Protein AF-A0A7X8QZY8-F1 (afdb_monomer_lite)

Radius of gyration: 17.06 Å; chains: 1; bounding box: 43×39×46 Å

Sequence (135 aa):
GSSRIDNQIIKDMELKPDEFQKAELYKKTYGFNPNAVAGTEYICSQSAKKILDSILADIKMCIDFYITRCSGEHPGKIYLIGGGSQMKGVDEYFERALNLPTHRINAATIKGLEFNSHLDTSRLNFLVNALGTAM

Structure (mmCIF, N/CA/C/O backbone):
data_AF-A0A7X8QZY8-F1
#
_entry.id   AF-A0A7X8QZY8-F1
#
loop_
_atom_site.group_PDB
_atom_site.id
_atom_site.type_symbol
_atom_site.label_atom_id
_atom_site.label_alt_id
_atom_site.label_comp_id
_atom_site.label_asym_id
_atom_site.label_entity_id
_atom_site.label_seq_id
_atom_site.pdbx_PDB_ins_code
_atom_site.Cartn_x
_atom_site.Cartn_y
_atom_site.Cartn_z
_atom_site.occupancy
_atom_site.B_iso_or_equiv
_atom_site.auth_seq_id
_atom_site.auth_comp_id
_atom_site.auth_asym_id
_atom_site.auth_atom_id
_atom_site.pdbx_PDB_model_num
ATOM 1 N N . GLY A 1 1 ? 7.230 3.973 6.237 1.00 79.50 1 GLY A N 1
ATOM 2 C CA . GLY A 1 1 ? 6.752 2.658 5.761 1.00 79.50 1 GLY A CA 1
ATOM 3 C C . GLY A 1 1 ? 5.358 2.376 6.297 1.00 79.50 1 GLY A C 1
ATOM 4 O O . GLY A 1 1 ? 4.651 3.327 6.604 1.00 79.50 1 GLY A O 1
ATOM 5 N N . SER A 1 2 ? 4.980 1.102 6.444 1.00 87.81 2 SER A N 1
ATOM 6 C CA . SER A 1 2 ? 3.620 0.669 6.843 1.00 87.81 2 SER A CA 1
ATOM 7 C C . SER A 1 2 ? 3.145 1.208 8.205 1.00 87.81 2 SER A C 1
ATOM 9 O O . SER A 1 2 ? 1.967 1.509 8.354 1.00 87.81 2 SER A O 1
ATOM 11 N N . SER A 1 3 ? 4.050 1.448 9.160 1.00 94.31 3 SER A N 1
ATOM 12 C CA . SER A 1 3 ? 3.717 2.018 10.481 1.00 94.31 3 SER A CA 1
ATOM 13 C C . SER A 1 3 ? 3.067 3.406 10.435 1.00 94.31 3 SER A C 1
ATOM 15 O O . SER A 1 3 ? 2.364 3.802 11.360 1.00 94.31 3 SER A O 1
ATOM 17 N N . ARG A 1 4 ? 3.252 4.152 9.335 1.00 96.56 4 ARG A N 1
ATOM 18 C CA . ARG A 1 4 ? 2.552 5.427 9.116 1.00 96.56 4 ARG A CA 1
ATOM 19 C C . ARG A 1 4 ? 1.036 5.235 9.031 1.00 96.56 4 ARG A C 1
ATOM 21 O O . ARG A 1 4 ? 0.308 6.140 9.416 1.00 96.56 4 ARG A O 1
ATOM 28 N N . ILE A 1 5 ? 0.575 4.078 8.548 1.00 96.31 5 ILE A N 1
ATOM 29 C CA . ILE A 1 5 ? -0.850 3.740 8.481 1.00 96.31 5 ILE A CA 1
ATOM 30 C C . ILE A 1 5 ? -1.396 3.513 9.890 1.00 96.31 5 ILE A C 1
ATOM 32 O O . ILE A 1 5 ? -2.448 4.053 10.203 1.00 96.31 5 ILE A O 1
ATOM 36 N N . ASP A 1 6 ? -0.663 2.816 10.761 1.00 96.75 6 ASP A N 1
ATOM 37 C CA . ASP A 1 6 ? -1.089 2.592 12.153 1.00 96.75 6 ASP A CA 1
ATOM 38 C C . ASP A 1 6 ? -1.240 3.918 12.894 1.00 96.75 6 ASP A C 1
ATOM 40 O O . ASP A 1 6 ? -2.272 4.178 13.504 1.00 96.75 6 ASP A O 1
ATOM 44 N N . ASN A 1 7 ? -0.253 4.807 12.752 1.00 97.25 7 ASN A N 1
ATOM 45 C CA . ASN A 1 7 ? -0.305 6.149 13.330 1.00 97.25 7 AS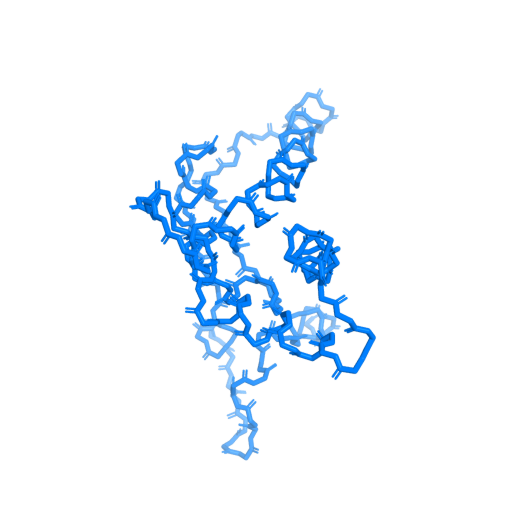N A CA 1
ATOM 46 C C . ASN A 1 7 ? -1.492 6.960 12.793 1.00 97.25 7 ASN A C 1
ATOM 48 O O . ASN A 1 7 ? -2.116 7.717 13.537 1.00 97.25 7 ASN A O 1
ATOM 52 N N . GLN A 1 8 ? -1.817 6.801 11.507 1.00 97.94 8 GLN A N 1
ATOM 53 C CA . GLN A 1 8 ? -2.961 7.472 10.902 1.00 97.94 8 GLN A CA 1
ATOM 54 C C . GLN A 1 8 ? -4.292 6.898 11.407 1.00 97.94 8 GLN A C 1
ATOM 56 O O . GLN A 1 8 ? -5.205 7.675 11.666 1.00 97.94 8 GLN A O 1
ATOM 61 N N . ILE A 1 9 ? -4.385 5.578 11.609 1.00 97.25 9 ILE A N 1
ATOM 62 C CA . ILE A 1 9 ? -5.551 4.911 12.209 1.00 97.25 9 ILE A CA 1
ATOM 63 C C . ILE A 1 9 ? -5.737 5.366 13.659 1.00 97.25 9 ILE A C 1
ATOM 65 O O . ILE A 1 9 ? -6.843 5.735 14.033 1.00 97.25 9 ILE A O 1
ATOM 69 N N . ILE A 1 10 ? -4.664 5.404 14.459 1.00 97.81 10 ILE A N 1
ATOM 70 C CA . ILE A 1 10 ? -4.694 5.906 15.844 1.00 97.81 10 ILE A CA 1
ATOM 71 C C . ILE A 1 10 ? -5.276 7.317 15.883 1.00 97.81 10 ILE A C 1
ATOM 73 O O . ILE A 1 10 ? -6.154 7.598 16.694 1.00 97.81 10 ILE A O 1
ATOM 77 N N . LYS A 1 11 ? -4.803 8.188 14.985 1.00 97.31 11 LYS A N 1
ATOM 78 C CA . LYS A 1 11 ? -5.253 9.576 14.905 1.00 97.31 11 LYS A CA 1
ATOM 79 C C . LYS A 1 11 ? -6.711 9.691 14.459 1.00 97.31 11 LYS A C 1
ATOM 81 O O . LYS A 1 11 ? -7.466 10.420 15.086 1.00 97.31 11 LYS A O 1
ATOM 86 N N . ASP A 1 12 ? -7.095 9.007 13.385 1.00 96.69 12 ASP A N 1
ATOM 87 C CA . ASP A 1 12 ? -8.435 9.137 12.797 1.00 96.69 12 ASP A CA 1
ATOM 88 C C . ASP A 1 12 ? -9.523 8.438 13.636 1.00 96.69 12 ASP A C 1
ATOM 90 O O . ASP A 1 12 ? -10.689 8.808 13.541 1.00 96.69 12 ASP A O 1
ATOM 94 N N . MET A 1 13 ? -9.156 7.438 14.446 1.00 94.69 13 MET A N 1
ATOM 95 C CA . MET A 1 13 ? -10.062 6.738 15.368 1.00 94.69 13 MET A CA 1
ATOM 96 C C . MET A 1 13 ? -9.971 7.231 16.817 1.00 94.69 13 MET A C 1
ATOM 98 O O . MET A 1 13 ? -10.655 6.676 17.673 1.00 94.69 13 MET A O 1
ATOM 102 N N . GLU A 1 14 ? -9.116 8.220 17.097 1.00 95.81 14 GLU A N 1
ATOM 103 C CA . GLU A 1 14 ? -8.893 8.777 18.439 1.00 95.81 14 GLU A CA 1
ATOM 104 C C . GLU A 1 14 ? -8.583 7.698 19.497 1.00 95.81 14 GLU A C 1
ATOM 106 O O . GLU A 1 14 ? -9.053 7.751 20.636 1.00 95.81 14 GLU A O 1
ATOM 111 N N . LEU A 1 15 ? -7.789 6.689 19.113 1.00 95.50 15 LEU A N 1
ATOM 112 C CA . LEU A 1 15 ? -7.444 5.576 20.001 1.00 95.50 15 LEU A CA 1
ATOM 113 C C . LEU A 1 15 ? -6.622 6.070 21.192 1.00 95.50 15 LEU A C 1
ATOM 115 O O . LEU A 1 15 ? -5.722 6.901 21.044 1.00 95.50 15 LEU A O 1
ATOM 119 N N . LYS A 1 16 ? -6.883 5.508 22.373 1.00 95.75 16 LYS A N 1
ATOM 120 C CA . LYS A 1 16 ? -6.092 5.796 23.574 1.00 95.75 16 LYS A CA 1
ATOM 121 C C . LYS A 1 16 ? -4.764 5.026 23.565 1.00 95.75 16 LYS A C 1
ATOM 123 O O . LYS A 1 16 ? -4.651 4.020 22.862 1.00 95.75 16 LYS A O 1
ATOM 128 N N . PRO A 1 17 ? -3.749 5.448 24.346 1.00 93.38 17 PRO A N 1
ATOM 129 C CA . PRO A 1 17 ? -2.444 4.778 24.381 1.00 93.38 17 PRO A CA 1
ATOM 130 C C . PRO A 1 17 ? -2.498 3.273 24.686 1.00 93.38 17 PRO A C 1
ATOM 132 O O . PRO A 1 17 ? -1.731 2.502 24.113 1.00 93.38 17 PRO A O 1
ATOM 135 N N . ASP A 1 18 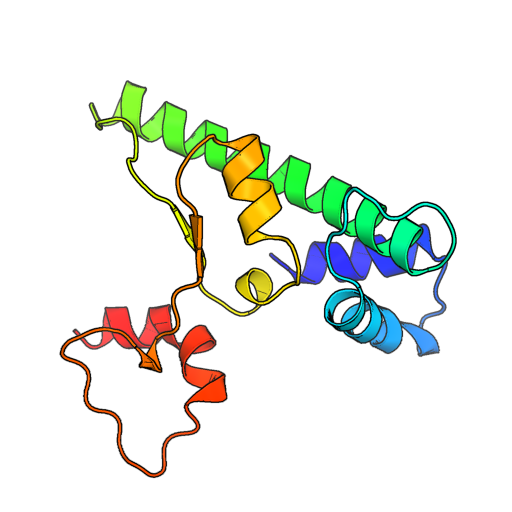? -3.427 2.836 25.537 1.00 94.44 18 ASP A N 1
ATOM 136 C CA . ASP A 1 18 ? -3.680 1.425 25.860 1.00 94.44 18 ASP A CA 1
ATOM 137 C C . ASP A 1 18 ? -4.285 0.627 24.689 1.00 94.44 18 ASP A C 1
ATOM 139 O O . ASP A 1 18 ? -4.249 -0.603 24.674 1.00 94.44 18 ASP A O 1
ATOM 143 N N . GLU A 1 19 ? -4.783 1.315 23.662 1.00 94.19 19 GLU A N 1
ATOM 144 C CA . GLU A 1 19 ? -5.467 0.739 22.508 1.00 94.19 19 GLU A CA 1
ATOM 145 C C . GLU A 1 19 ? -4.631 0.769 21.225 1.00 94.19 19 GLU A C 1
ATOM 147 O O . GLU A 1 19 ? -5.085 0.273 20.196 1.00 94.19 19 GLU A O 1
ATOM 152 N N . PHE A 1 20 ? -3.405 1.300 21.246 1.00 93.88 20 PHE A N 1
ATOM 153 C CA . PHE A 1 20 ? -2.584 1.450 20.035 1.00 93.88 20 PHE A CA 1
ATOM 154 C C . PHE A 1 20 ? -2.326 0.127 19.304 1.00 93.88 20 PHE A C 1
ATOM 156 O O . PHE A 1 20 ? -2.235 0.104 18.077 1.00 93.88 20 PHE A O 1
ATOM 163 N N . GLN A 1 21 ? -2.293 -0.997 20.024 1.00 93.31 21 GLN A N 1
ATOM 164 C CA . GLN A 1 21 ? -2.172 -2.325 19.412 1.00 93.31 21 GLN A CA 1
ATOM 165 C C . GLN A 1 21 ? -3.357 -2.667 18.491 1.00 93.31 21 GLN A C 1
ATOM 167 O O . GLN A 1 21 ? -3.192 -3.423 17.531 1.00 93.31 21 GLN A O 1
ATOM 172 N N . LYS A 1 22 ? -4.540 -2.079 18.729 1.00 95.00 22 LYS A N 1
ATOM 173 C CA . LYS A 1 22 ? -5.716 -2.253 17.865 1.00 95.00 22 LYS A CA 1
ATOM 174 C C . LYS A 1 22 ? -5.485 -1.680 16.470 1.00 95.00 22 LYS A C 1
ATOM 176 O O . LYS A 1 22 ? -6.071 -2.197 15.528 1.00 95.00 22 LYS A O 1
ATOM 181 N N . ALA A 1 23 ? -4.623 -0.675 16.304 1.00 95.88 23 ALA A N 1
ATOM 182 C CA . ALA A 1 23 ? -4.367 -0.070 14.999 1.00 95.88 23 ALA A CA 1
ATOM 183 C C . ALA A 1 23 ? -3.732 -1.061 14.012 1.00 95.88 23 ALA A C 1
ATOM 185 O O . ALA A 1 23 ? -4.223 -1.223 12.896 1.00 95.88 23 ALA A O 1
ATOM 186 N N . GLU A 1 24 ? -2.709 -1.797 14.453 1.00 94.69 24 GLU A N 1
ATOM 187 C CA . GLU A 1 24 ? -2.071 -2.849 13.650 1.00 94.69 24 GLU A CA 1
ATOM 188 C C . GLU A 1 24 ? -3.063 -3.980 13.330 1.00 94.69 24 GLU A C 1
ATOM 190 O O . GLU A 1 24 ? -3.086 -4.496 12.209 1.00 94.69 24 GLU A O 1
ATOM 195 N N . LEU A 1 25 ? -3.917 -4.347 14.296 1.00 94.94 25 LEU A N 1
ATOM 196 C CA . LEU A 1 25 ? -4.977 -5.332 14.084 1.00 94.94 25 LEU A CA 1
ATOM 197 C C . LEU A 1 25 ? -5.978 -4.844 13.029 1.00 94.94 25 LEU A C 1
ATOM 199 O O . LEU A 1 25 ? -6.269 -5.567 12.083 1.00 94.94 25 LEU A O 1
ATOM 203 N N . TYR A 1 26 ? -6.469 -3.612 13.143 1.00 95.81 26 TYR A N 1
ATOM 204 C CA . TYR A 1 26 ? -7.407 -3.027 12.191 1.00 95.81 26 TYR A CA 1
ATOM 205 C C . TYR A 1 26 ? -6.810 -2.898 10.792 1.00 95.81 26 TYR A C 1
ATOM 207 O O . TYR A 1 26 ? -7.471 -3.253 9.817 1.00 95.81 26 TYR A O 1
ATOM 215 N N . LYS A 1 27 ? -5.544 -2.488 10.674 1.00 95.62 27 LYS A N 1
ATOM 216 C CA . LYS A 1 27 ? -4.834 -2.458 9.392 1.00 95.62 27 LYS A CA 1
ATOM 217 C C . LYS A 1 27 ? -4.782 -3.841 8.740 1.00 95.62 27 LYS A C 1
ATOM 219 O O . LYS A 1 27 ? -5.012 -3.951 7.538 1.00 95.62 27 LYS A O 1
ATOM 224 N N . LYS A 1 28 ? -4.497 -4.894 9.514 1.00 94.25 28 LYS A N 1
ATOM 225 C CA . LYS A 1 28 ? -4.466 -6.282 9.021 1.00 94.25 28 LYS A CA 1
ATOM 226 C C . LYS A 1 28 ? -5.851 -6.797 8.628 1.00 94.25 28 LYS A C 1
ATOM 228 O O . LYS A 1 28 ? -5.972 -7.456 7.600 1.00 94.25 28 LYS A O 1
ATOM 233 N N . THR A 1 29 ? -6.873 -6.486 9.421 1.00 94.69 29 THR A N 1
ATOM 234 C CA . THR A 1 29 ? -8.250 -6.955 9.209 1.00 94.69 29 THR A CA 1
ATOM 235 C C . THR A 1 29 ? -8.922 -6.264 8.023 1.00 94.69 29 THR A C 1
ATOM 237 O O . THR A 1 29 ? -9.532 -6.928 7.186 1.00 94.69 29 THR A O 1
ATOM 240 N N . TYR A 1 30 ? -8.812 -4.937 7.938 1.00 95.19 30 TYR A N 1
ATOM 241 C CA . TYR A 1 30 ? -9.565 -4.125 6.979 1.00 95.19 30 TYR A CA 1
ATOM 242 C C . TYR A 1 30 ? -8.735 -3.731 5.752 1.00 95.19 30 TYR A C 1
ATOM 244 O O . TYR A 1 30 ? -9.227 -3.809 4.627 1.00 95.19 30 TYR A O 1
ATOM 252 N N . GLY A 1 31 ? -7.463 -3.367 5.946 1.00 93.56 31 GLY A N 1
ATOM 253 C CA . GLY A 1 31 ? -6.583 -2.890 4.878 1.00 93.56 31 GLY A CA 1
ATOM 254 C C . GLY A 1 31 ? -7.140 -1.667 4.148 1.00 93.56 31 GLY A C 1
ATOM 255 O O . GLY A 1 31 ? -7.657 -0.743 4.774 1.00 93.56 31 GLY A O 1
ATOM 256 N N . PHE A 1 32 ? -7.008 -1.658 2.821 1.00 96.25 32 PHE A N 1
ATOM 257 C CA . PHE A 1 32 ? -7.600 -0.649 1.948 1.00 96.25 32 PHE A CA 1
ATOM 258 C C . PHE A 1 32 ? -8.756 -1.250 1.141 1.00 96.25 32 PHE A C 1
ATOM 260 O O . PHE A 1 32 ? -8.553 -2.164 0.342 1.00 96.25 32 PHE A O 1
ATOM 267 N N . ASN A 1 33 ? -9.960 -0.706 1.319 1.00 95.75 33 ASN A N 1
ATOM 268 C CA . ASN A 1 33 ? -11.138 -1.052 0.534 1.00 95.75 33 ASN A CA 1
ATOM 269 C C . ASN A 1 33 ? -11.824 0.228 0.013 1.00 95.75 33 ASN A C 1
ATOM 271 O O . ASN A 1 33 ? -12.427 0.960 0.801 1.00 95.75 33 ASN A O 1
ATOM 275 N N . PRO A 1 34 ? -11.782 0.515 -1.304 1.00 92.12 34 PRO A N 1
ATOM 276 C CA . PRO A 1 34 ? -12.392 1.723 -1.862 1.00 92.12 34 PRO A CA 1
ATOM 277 C C . PRO A 1 34 ? -13.928 1.716 -1.810 1.00 92.12 34 PRO A C 1
ATOM 279 O O . PRO A 1 34 ? -14.535 2.770 -1.962 1.00 92.12 34 PRO A O 1
ATOM 282 N N . ASN A 1 35 ? -14.548 0.554 -1.584 1.00 94.12 35 ASN A N 1
ATOM 283 C CA . ASN A 1 35 ? -16.001 0.390 -1.532 1.00 94.12 35 ASN A CA 1
ATOM 284 C C . ASN A 1 35 ? -16.551 0.388 -0.096 1.00 94.12 35 ASN A C 1
ATOM 286 O O . ASN A 1 35 ? -17.740 0.144 0.107 1.00 94.12 35 ASN A O 1
ATOM 290 N N . ALA A 1 36 ? -15.704 0.617 0.912 1.00 93.88 36 ALA A N 1
ATOM 291 C CA . ALA A 1 36 ? -16.161 0.746 2.288 1.00 93.88 36 ALA A CA 1
ATOM 292 C C . ALA A 1 36 ? -17.062 1.986 2.424 1.00 93.88 36 ALA A C 1
ATOM 294 O O . ALA A 1 36 ? -16.733 3.054 1.912 1.00 93.88 36 ALA A O 1
ATOM 295 N N . VAL A 1 37 ? -18.198 1.847 3.112 1.00 89.56 37 VAL A N 1
ATOM 296 C CA . VAL A 1 37 ? -19.257 2.878 3.151 1.00 89.56 37 VAL A CA 1
ATOM 297 C C . VAL A 1 37 ? -19.401 3.555 4.513 1.00 89.56 37 VAL A C 1
ATOM 299 O O . VAL A 1 37 ? -19.582 4.767 4.570 1.00 89.56 37 VAL A O 1
ATOM 302 N N . ALA A 1 38 ? -19.316 2.806 5.614 1.00 90.19 38 ALA A N 1
ATOM 303 C CA . ALA A 1 38 ? -19.405 3.353 6.968 1.00 90.19 38 ALA A CA 1
ATOM 304 C C . ALA A 1 38 ? -18.758 2.413 7.998 1.00 90.19 38 ALA A C 1
ATOM 306 O O . ALA A 1 38 ? -18.565 1.225 7.739 1.00 90.19 38 ALA A O 1
ATOM 307 N N . GLY A 1 39 ? -18.443 2.944 9.182 1.00 93.25 39 GLY A N 1
ATOM 308 C CA . GLY A 1 39 ? -17.884 2.180 10.300 1.00 93.25 39 GLY A CA 1
ATOM 309 C C . GLY A 1 39 ? -16.359 2.060 10.281 1.00 93.25 39 GLY A C 1
ATOM 310 O O . GLY A 1 39 ? -15.656 2.826 9.621 1.00 93.25 39 GLY A O 1
ATOM 311 N N . THR A 1 40 ? -15.835 1.095 11.039 1.00 94.44 40 THR A N 1
ATOM 312 C CA . THR A 1 40 ? -14.390 0.941 11.267 1.00 94.44 40 THR A CA 1
ATOM 313 C C . THR A 1 40 ? -13.611 0.676 9.982 1.00 94.44 40 THR A C 1
ATOM 315 O O . THR A 1 40 ? -12.564 1.284 9.778 1.00 94.44 40 THR A O 1
ATOM 318 N N . GLU A 1 41 ? -14.129 -0.177 9.092 1.00 96.00 41 GLU A N 1
ATOM 319 C CA . GLU A 1 41 ? -13.481 -0.481 7.809 1.00 96.00 41 GLU A CA 1
ATOM 320 C C . GLU A 1 41 ? -13.337 0.770 6.934 1.00 96.00 41 GLU A C 1
ATOM 322 O O . GLU A 1 41 ? -12.292 0.967 6.311 1.00 96.00 41 GLU A O 1
ATOM 327 N N . TYR A 1 42 ? -14.354 1.641 6.926 1.00 96.81 42 TYR A N 1
ATOM 328 C CA . TYR A 1 42 ? -14.310 2.905 6.194 1.00 96.81 42 TYR A CA 1
ATOM 329 C C . TYR A 1 42 ? -13.206 3.812 6.732 1.00 96.81 42 TYR A C 1
ATOM 331 O O . TYR A 1 42 ? -12.355 4.253 5.962 1.00 96.81 42 TYR A O 1
ATOM 339 N N . ILE A 1 43 ? -13.167 4.037 8.050 1.00 96.75 43 ILE A N 1
ATOM 340 C CA . ILE A 1 43 ? -12.144 4.891 8.670 1.00 96.75 43 ILE A CA 1
ATOM 341 C C . ILE A 1 43 ? -10.747 4.331 8.382 1.00 96.75 43 ILE A C 1
ATOM 343 O O . ILE A 1 43 ? -9.888 5.063 7.899 1.00 96.75 43 ILE A O 1
ATOM 347 N N . CYS A 1 44 ? -10.543 3.022 8.568 1.00 96.56 44 CYS A N 1
ATOM 348 C CA . CYS A 1 44 ? -9.264 2.366 8.291 1.00 96.56 44 CYS A CA 1
ATOM 349 C C . CYS A 1 44 ? -8.847 2.501 6.822 1.00 96.56 44 CYS A C 1
ATOM 351 O O . CYS A 1 44 ? -7.690 2.813 6.541 1.00 96.56 44 CYS A O 1
ATOM 353 N N . SER A 1 45 ? -9.789 2.332 5.891 1.00 97.06 45 SER A N 1
ATOM 354 C CA . SER A 1 45 ? -9.530 2.490 4.458 1.00 97.06 45 SER A CA 1
ATOM 355 C C . SER A 1 45 ? -9.148 3.927 4.108 1.00 97.06 45 SER A C 1
ATOM 357 O O . SER A 1 45 ? -8.210 4.132 3.339 1.00 97.06 45 SER A O 1
ATOM 359 N N . GLN A 1 46 ? -9.802 4.931 4.703 1.00 97.38 46 GLN A N 1
ATOM 360 C CA . GLN A 1 46 ? -9.442 6.339 4.501 1.00 97.38 46 GLN A CA 1
ATOM 361 C C . GLN A 1 46 ? -8.082 6.684 5.123 1.00 97.38 46 GLN A C 1
ATOM 363 O O . GLN A 1 46 ? -7.278 7.381 4.499 1.00 97.38 46 GLN A O 1
ATOM 368 N N . SER A 1 47 ? -7.776 6.163 6.314 1.00 97.06 47 SER A N 1
ATOM 369 C CA . SER A 1 47 ? -6.459 6.315 6.941 1.00 97.06 47 SER A CA 1
ATOM 370 C C . SER A 1 47 ? -5.357 5.694 6.084 1.00 97.06 47 SER A C 1
ATOM 372 O O . SER A 1 47 ? -4.336 6.336 5.829 1.00 97.06 47 SER A O 1
ATOM 374 N N . ALA A 1 48 ? -5.574 4.475 5.579 1.00 96.75 48 ALA A N 1
ATOM 375 C CA . ALA A 1 48 ? -4.653 3.816 4.661 1.00 96.75 48 ALA A CA 1
ATOM 376 C C . ALA A 1 48 ? -4.484 4.635 3.377 1.00 96.75 48 ALA A C 1
ATOM 378 O O . ALA A 1 48 ? -3.351 4.898 2.976 1.00 96.75 48 ALA A O 1
ATOM 379 N N . LYS A 1 49 ? -5.585 5.116 2.784 1.00 96.69 49 LYS A N 1
ATOM 380 C CA . LYS A 1 49 ? -5.572 5.925 1.561 1.00 96.69 49 LYS A CA 1
ATOM 381 C C . LYS A 1 49 ? -4.679 7.156 1.684 1.00 96.69 49 LYS A C 1
ATOM 383 O O . LYS A 1 49 ? -3.827 7.346 0.829 1.00 96.69 49 LYS A O 1
ATOM 388 N N . LYS A 1 50 ? -4.802 7.946 2.759 1.00 96.12 50 LYS A N 1
ATOM 389 C CA . LYS A 1 50 ? -3.968 9.149 2.977 1.00 96.12 50 LYS A CA 1
ATOM 390 C C . LYS A 1 50 ? -2.471 8.839 2.889 1.00 96.12 50 LYS A C 1
ATOM 392 O O . LYS A 1 50 ? -1.694 9.596 2.311 1.00 96.12 50 LYS A O 1
ATOM 397 N N . ILE A 1 51 ? -2.056 7.716 3.474 1.00 97.12 51 ILE A N 1
ATOM 398 C CA . ILE A 1 51 ? -0.653 7.300 3.470 1.00 97.12 51 ILE A CA 1
ATOM 399 C C . ILE A 1 51 ? -0.257 6.700 2.119 1.00 97.12 51 ILE A C 1
ATOM 401 O O . ILE A 1 51 ? 0.830 6.995 1.627 1.00 97.12 51 ILE A O 1
ATOM 405 N N . LEU A 1 52 ? -1.124 5.896 1.503 1.00 96.44 52 LEU A N 1
ATOM 406 C CA . LEU A 1 52 ? -0.891 5.312 0.185 1.00 96.44 52 LEU A CA 1
ATOM 407 C C . LEU A 1 52 ? -0.822 6.371 -0.924 1.00 96.44 52 LEU A C 1
ATOM 409 O O . LEU A 1 52 ? 0.020 6.246 -1.805 1.00 96.44 52 LEU A O 1
ATOM 413 N N . ASP A 1 53 ? -1.640 7.425 -0.872 1.00 97.31 53 ASP A N 1
ATOM 414 C CA . ASP A 1 53 ? -1.591 8.569 -1.795 1.00 97.31 53 ASP A CA 1
ATOM 415 C C . ASP A 1 53 ? -0.224 9.282 -1.684 1.00 97.31 53 ASP A C 1
ATOM 417 O O . ASP A 1 53 ? 0.393 9.612 -2.696 1.00 97.31 53 ASP A O 1
ATOM 421 N N . SER A 1 54 ? 0.305 9.446 -0.463 1.00 96.38 54 SER A N 1
ATOM 422 C CA . SER A 1 54 ? 1.653 9.995 -0.238 1.00 96.38 54 SER A CA 1
ATOM 423 C C . SER A 1 54 ? 2.747 9.087 -0.804 1.00 96.38 54 SER A C 1
ATOM 425 O O . SER A 1 54 ? 3.639 9.577 -1.484 1.00 96.38 54 SER A O 1
ATOM 427 N N . ILE A 1 55 ? 2.676 7.774 -0.565 1.00 95.69 55 ILE A N 1
ATOM 428 C CA . ILE A 1 55 ? 3.655 6.816 -1.108 1.00 95.69 55 ILE A CA 1
ATOM 429 C C . ILE A 1 55 ? 3.578 6.775 -2.641 1.00 95.69 55 ILE A C 1
ATOM 431 O O . ILE A 1 55 ? 4.599 6.682 -3.314 1.00 95.69 55 ILE A O 1
ATOM 435 N N . LEU A 1 56 ? 2.374 6.863 -3.206 1.00 96.69 56 LEU A N 1
ATOM 436 C CA . LEU A 1 56 ? 2.156 6.910 -4.646 1.00 96.69 56 LEU A CA 1
ATOM 437 C C . LEU A 1 56 ? 2.829 8.133 -5.280 1.00 96.69 56 LEU A C 1
ATOM 439 O O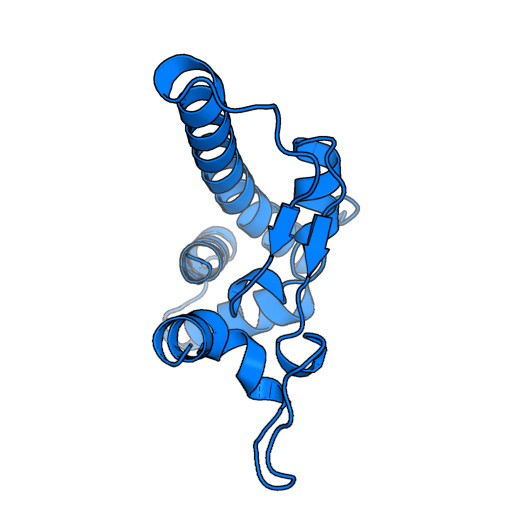 . LEU A 1 56 ? 3.407 8.005 -6.357 1.00 96.69 56 LEU A O 1
ATOM 443 N N . ALA A 1 57 ? 2.759 9.298 -4.632 1.00 97.25 57 ALA A N 1
ATOM 444 C CA . ALA A 1 57 ? 3.439 10.500 -5.106 1.00 97.25 57 ALA A CA 1
ATOM 445 C C . ALA A 1 57 ? 4.963 10.300 -5.158 1.00 97.25 57 ALA A C 1
ATOM 447 O O . ALA A 1 57 ? 5.584 10.621 -6.172 1.00 97.25 57 ALA A O 1
ATOM 448 N N . ASP A 1 58 ? 5.540 9.687 -4.119 1.00 96.62 58 ASP A N 1
ATOM 449 C CA . ASP A 1 58 ? 6.968 9.357 -4.076 1.00 96.62 58 ASP A CA 1
ATOM 450 C C . ASP A 1 58 ? 7.347 8.363 -5.191 1.00 96.62 58 ASP A C 1
ATOM 452 O O . ASP A 1 58 ? 8.329 8.565 -5.901 1.00 96.62 58 ASP A O 1
ATOM 456 N N . ILE A 1 59 ? 6.535 7.319 -5.411 1.00 95.81 59 ILE A N 1
ATOM 457 C CA . ILE A 1 59 ? 6.754 6.336 -6.487 1.00 95.81 59 ILE A CA 1
ATOM 458 C C . ILE A 1 59 ? 6.734 7.012 -7.861 1.00 95.81 59 ILE A C 1
ATOM 460 O O . ILE A 1 59 ? 7.623 6.756 -8.672 1.00 95.81 59 ILE A O 1
ATOM 464 N N . LYS A 1 60 ? 5.749 7.880 -8.128 1.00 96.62 60 LYS A N 1
ATOM 465 C CA . LYS A 1 60 ? 5.658 8.615 -9.400 1.00 96.62 60 LYS A CA 1
ATOM 466 C C . LYS A 1 60 ? 6.899 9.473 -9.630 1.00 96.62 60 LYS A C 1
ATOM 468 O O . LYS A 1 60 ? 7.496 9.388 -10.695 1.00 96.62 60 LYS A O 1
ATOM 473 N N . MET A 1 61 ? 7.355 10.185 -8.599 1.00 97.19 61 MET A N 1
ATOM 474 C CA . MET A 1 61 ? 8.595 10.960 -8.661 1.00 97.19 61 MET A CA 1
ATOM 475 C C . MET A 1 61 ? 9.815 10.084 -8.982 1.00 97.19 61 MET A C 1
ATOM 477 O O . MET A 1 61 ? 10.653 10.473 -9.795 1.00 97.19 61 MET A O 1
ATOM 481 N N . CYS A 1 62 ? 9.924 8.895 -8.381 1.00 95.88 62 CYS A N 1
ATOM 482 C CA . CYS A 1 62 ? 11.010 7.960 -8.679 1.00 95.88 62 CYS A CA 1
ATOM 483 C C . CYS A 1 62 ? 10.971 7.452 -10.128 1.00 95.88 62 CYS A C 1
ATOM 485 O O . CYS A 1 62 ? 12.020 7.374 -10.768 1.00 95.88 62 CYS A O 1
ATOM 487 N N . ILE A 1 63 ? 9.784 7.125 -10.650 1.00 95.44 63 ILE A N 1
ATOM 488 C CA . ILE A 1 63 ? 9.606 6.698 -12.046 1.00 95.44 63 ILE A CA 1
ATOM 489 C C . ILE A 1 63 ? 9.990 7.836 -12.998 1.00 95.44 63 ILE A C 1
ATOM 491 O O . ILE A 1 63 ? 10.789 7.626 -13.911 1.00 95.44 63 ILE A O 1
ATOM 495 N N . ASP A 1 64 ? 9.495 9.049 -12.747 1.00 96.25 64 ASP A N 1
ATOM 496 C CA . ASP A 1 64 ? 9.800 10.228 -13.560 1.00 96.25 64 ASP A CA 1
ATOM 497 C C . ASP A 1 64 ? 11.303 10.525 -13.568 1.00 96.25 64 ASP A C 1
ATOM 499 O O . ASP A 1 64 ? 11.887 10.813 -14.616 1.00 96.25 64 ASP A O 1
ATOM 503 N N . PHE A 1 65 ? 11.966 10.414 -12.414 1.00 97.31 65 PHE A N 1
ATOM 504 C CA . PHE A 1 65 ? 13.412 10.578 -12.316 1.00 97.31 65 PHE A CA 1
ATOM 505 C C . PHE A 1 65 ? 14.161 9.512 -13.127 1.00 97.31 65 PHE A C 1
ATOM 507 O O . PHE A 1 65 ? 15.065 9.852 -13.889 1.00 97.31 65 PHE A O 1
ATOM 514 N N . TYR A 1 66 ? 13.774 8.240 -13.005 1.00 94.44 66 TYR A N 1
ATOM 515 C CA . TYR A 1 66 ? 14.393 7.141 -13.749 1.00 94.44 66 TYR A CA 1
ATOM 516 C C . TYR A 1 66 ? 14.306 7.360 -15.267 1.00 94.44 66 TYR A C 1
ATOM 518 O O . TYR A 1 66 ? 15.314 7.260 -15.968 1.00 94.44 66 TYR A O 1
ATOM 526 N N . ILE A 1 67 ? 13.135 7.751 -15.769 1.00 95.75 67 ILE A N 1
ATOM 527 C CA . ILE A 1 67 ? 12.931 8.002 -17.200 1.00 95.75 67 ILE A CA 1
ATOM 528 C C . ILE A 1 67 ? 13.732 9.229 -17.653 1.00 95.75 67 ILE A C 1
ATOM 530 O O . ILE A 1 67 ? 14.508 9.164 -18.604 1.00 95.75 67 ILE A O 1
ATOM 534 N N . THR A 1 68 ? 13.585 10.355 -16.954 1.00 96.38 68 THR A N 1
ATOM 535 C CA . THR A 1 68 ? 14.116 11.645 -17.425 1.00 96.38 68 THR A CA 1
ATOM 536 C C . THR A 1 68 ? 15.610 11.836 -17.177 1.00 96.38 68 THR A C 1
ATOM 538 O O . THR A 1 68 ? 16.257 12.572 -17.921 1.00 96.38 68 THR A O 1
ATOM 541 N N . ARG A 1 69 ? 16.176 11.220 -16.131 1.00 95.88 69 ARG A N 1
ATOM 542 C CA . ARG A 1 69 ? 17.579 11.423 -15.724 1.00 95.88 69 ARG A CA 1
ATOM 543 C C . ARG A 1 69 ? 18.469 10.223 -15.980 1.00 95.88 69 ARG A C 1
ATOM 545 O O . ARG A 1 69 ? 19.662 10.415 -16.191 1.00 95.88 69 ARG A O 1
ATOM 552 N N . CYS A 1 70 ? 17.914 9.016 -15.990 1.00 94.44 70 CYS A N 1
ATOM 553 C CA . CYS A 1 70 ? 18.683 7.801 -16.252 1.00 94.44 70 CYS A CA 1
ATOM 554 C C . CYS A 1 70 ? 18.482 7.265 -17.674 1.00 94.44 70 CYS A C 1
ATOM 556 O O . CYS A 1 70 ? 19.048 6.227 -17.997 1.00 94.44 70 CYS A O 1
ATOM 558 N N . SER A 1 71 ? 17.704 7.960 -18.520 1.00 93.31 71 SER A N 1
ATOM 559 C CA . SER A 1 71 ? 17.271 7.454 -19.835 1.00 93.31 71 SER A CA 1
ATOM 560 C C . SER A 1 71 ? 16.620 6.069 -19.728 1.00 93.31 71 SER A C 1
ATOM 562 O O . SER A 1 71 ? 16.798 5.216 -20.594 1.00 93.31 71 SER A O 1
ATOM 564 N N . GLY A 1 72 ? 15.925 5.831 -18.612 1.00 90.75 72 GLY A N 1
ATOM 565 C CA . GLY A 1 72 ? 15.234 4.583 -18.342 1.00 90.75 72 GLY A CA 1
ATOM 566 C C . GLY A 1 72 ? 13.983 4.430 -19.199 1.00 90.75 72 GLY A C 1
ATOM 567 O O . GLY A 1 72 ? 13.340 5.412 -19.573 1.00 90.75 72 GLY A O 1
ATOM 568 N N . GLU A 1 73 ? 13.611 3.188 -19.485 1.00 93.69 73 GLU A N 1
ATOM 569 C CA . GLU A 1 73 ? 12.330 2.888 -20.120 1.00 93.69 73 GLU A CA 1
ATOM 570 C C . GLU A 1 73 ? 11.183 2.966 -19.106 1.00 93.69 73 GLU A C 1
ATOM 572 O O . GLU A 1 73 ? 11.381 2.868 -17.893 1.00 93.69 73 GLU A O 1
ATOM 577 N N . HIS A 1 74 ? 9.950 3.119 -19.588 1.00 92.81 74 HIS A N 1
ATOM 578 C CA . HIS A 1 74 ? 8.800 3.075 -18.692 1.00 92.81 74 HIS A CA 1
ATOM 579 C C . HIS A 1 74 ? 8.696 1.685 -18.031 1.00 92.81 74 HIS A C 1
ATOM 581 O O . HIS A 1 74 ? 8.722 0.678 -18.745 1.00 92.81 74 HIS A O 1
ATOM 587 N N . PRO A 1 75 ? 8.533 1.587 -16.696 1.00 93.12 75 PRO A N 1
ATOM 588 C CA . PRO A 1 75 ? 8.384 0.297 -16.032 1.00 93.12 75 PRO A CA 1
ATOM 589 C C . PRO A 1 75 ? 7.201 -0.493 -16.597 1.00 93.12 75 PRO A C 1
ATOM 591 O O . PRO A 1 75 ? 6.126 0.065 -16.807 1.00 93.12 75 PRO A O 1
ATOM 594 N N . GLY A 1 76 ? 7.390 -1.795 -16.821 1.00 93.81 76 GLY A N 1
ATOM 595 C CA . GLY A 1 76 ? 6.334 -2.668 -17.346 1.00 93.81 76 GLY A CA 1
ATOM 596 C C . GLY A 1 76 ? 5.462 -3.326 -16.273 1.00 93.81 76 GLY A C 1
ATOM 597 O O . GLY A 1 76 ? 4.347 -3.742 -16.576 1.00 93.81 76 GLY A O 1
ATOM 598 N N . LYS A 1 77 ? 5.968 -3.471 -15.038 1.00 93.25 77 LYS A N 1
ATOM 599 C CA . LYS A 1 77 ? 5.294 -4.139 -13.908 1.00 93.25 77 LYS A CA 1
ATOM 600 C C . LYS A 1 77 ? 5.805 -3.609 -12.572 1.00 93.25 77 LYS A C 1
ATOM 602 O O . LYS A 1 77 ? 6.935 -3.131 -12.487 1.00 93.25 77 LYS A O 1
ATOM 607 N N . ILE A 1 78 ? 5.001 -3.770 -11.526 1.00 93.69 78 ILE A N 1
ATOM 608 C CA . ILE A 1 78 ? 5.343 -3.430 -10.143 1.00 93.69 78 ILE A CA 1
ATOM 609 C C . ILE A 1 78 ? 5.350 -4.710 -9.312 1.00 93.69 78 ILE A C 1
ATOM 611 O O . ILE A 1 78 ? 4.422 -5.515 -9.372 1.00 93.69 78 ILE A O 1
ATOM 615 N N . TYR A 1 79 ? 6.389 -4.884 -8.501 1.00 90.69 79 TYR A N 1
ATOM 616 C CA . TYR A 1 79 ? 6.485 -5.978 -7.545 1.00 90.69 79 TYR A CA 1
ATOM 617 C C . TYR A 1 79 ? 6.498 -5.434 -6.117 1.00 90.69 79 TYR A C 1
ATOM 619 O O . TYR A 1 79 ? 7.377 -4.658 -5.746 1.00 90.69 79 TYR A O 1
ATOM 627 N N . LEU A 1 80 ? 5.520 -5.839 -5.308 1.00 90.88 80 LEU A N 1
ATOM 628 C CA . LEU A 1 80 ? 5.397 -5.422 -3.915 1.00 90.88 80 LEU A CA 1
ATOM 629 C C . LEU A 1 80 ? 6.036 -6.456 -2.984 1.00 90.88 80 LEU A C 1
ATOM 631 O O . LEU A 1 80 ? 5.652 -7.629 -2.979 1.00 90.88 80 LEU A O 1
ATOM 635 N N . ILE A 1 81 ? 6.965 -5.995 -2.147 1.00 87.25 81 ILE A N 1
ATOM 636 C CA . ILE A 1 81 ? 7.716 -6.805 -1.176 1.00 87.25 81 ILE A CA 1
ATOM 637 C C . ILE A 1 81 ? 7.646 -6.210 0.240 1.00 87.25 81 ILE A C 1
ATOM 639 O O . ILE A 1 81 ? 7.255 -5.056 0.429 1.00 87.25 81 ILE A O 1
ATOM 643 N N . GLY A 1 82 ? 8.051 -6.997 1.242 1.00 84.38 82 GLY A N 1
ATOM 644 C CA . GLY A 1 82 ? 8.093 -6.587 2.648 1.00 84.38 82 GLY A CA 1
ATOM 645 C C . GLY A 1 82 ? 6.745 -6.670 3.374 1.00 84.38 82 GLY A C 1
ATOM 646 O O . GLY A 1 82 ? 5.703 -6.948 2.793 1.00 84.38 82 GLY A O 1
ATOM 647 N N . GLY A 1 83 ? 6.742 -6.404 4.683 1.00 83.69 83 GLY A N 1
ATOM 648 C CA . GLY A 1 83 ? 5.536 -6.562 5.512 1.00 83.69 83 GLY A CA 1
ATOM 649 C C . GLY A 1 83 ? 4.351 -5.686 5.102 1.00 83.69 83 GLY A C 1
ATOM 650 O O . GLY A 1 83 ? 3.200 -6.098 5.212 1.00 83.69 83 GLY A O 1
ATOM 651 N N . GLY A 1 84 ? 4.625 -4.483 4.587 1.00 88.69 84 GLY A N 1
ATOM 652 C CA . GLY A 1 84 ? 3.587 -3.567 4.112 1.00 88.69 84 GLY A CA 1
ATOM 653 C C . GLY A 1 84 ? 2.845 -4.065 2.870 1.00 88.69 84 GLY A C 1
ATOM 654 O O . GLY A 1 84 ? 1.672 -3.735 2.713 1.00 88.69 84 GLY A O 1
ATOM 655 N N . SER A 1 85 ? 3.479 -4.895 2.030 1.00 89.75 85 SER A N 1
ATOM 656 C CA . SER A 1 85 ? 2.843 -5.431 0.818 1.00 89.75 85 SER A CA 1
ATOM 657 C C . SER A 1 85 ? 1.751 -6.458 1.108 1.00 89.75 85 SER A C 1
ATOM 659 O O . SER A 1 85 ? 0.958 -6.778 0.227 1.00 89.75 85 SER A O 1
ATOM 661 N N . GLN A 1 86 ? 1.688 -6.968 2.341 1.00 89.19 86 GLN A N 1
ATOM 662 C CA . GLN A 1 86 ? 0.688 -7.952 2.751 1.00 89.19 86 GLN A CA 1
ATOM 663 C C . GLN A 1 86 ? -0.674 -7.320 3.062 1.00 89.19 86 GLN A C 1
ATOM 665 O O . GLN A 1 86 ? -1.669 -8.035 3.172 1.00 89.19 86 GLN A O 1
ATOM 670 N N . MET A 1 87 ? -0.751 -5.990 3.173 1.00 93.19 87 MET A N 1
ATOM 671 C CA . MET A 1 87 ? -2.004 -5.293 3.458 1.00 93.19 87 MET A CA 1
ATOM 672 C C . MET A 1 87 ? -3.050 -5.570 2.368 1.00 93.19 87 MET A C 1
ATOM 674 O O . MET A 1 87 ? -2.766 -5.510 1.170 1.00 93.19 87 MET A O 1
ATOM 678 N N . LYS A 1 88 ? -4.282 -5.889 2.767 1.00 94.62 88 LYS A N 1
ATOM 679 C CA . LYS A 1 88 ? -5.393 -6.125 1.834 1.00 94.62 88 LYS A CA 1
ATOM 680 C C . LYS A 1 88 ? -5.625 -4.892 0.943 1.00 94.62 88 LYS A C 1
ATOM 682 O O . LYS A 1 88 ? -5.605 -3.770 1.445 1.00 94.62 88 LYS A O 1
ATOM 687 N N . GLY A 1 89 ? -5.799 -5.110 -0.364 1.00 95.12 89 GLY A N 1
ATOM 688 C CA . GLY A 1 89 ? -6.130 -4.075 -1.357 1.00 95.12 89 GLY A CA 1
ATOM 689 C C . GLY A 1 89 ? -4.992 -3.143 -1.796 1.00 95.12 89 GLY A C 1
ATOM 690 O O . GLY A 1 89 ? -5.222 -2.256 -2.613 1.00 95.12 89 GLY A O 1
ATOM 691 N N . VAL A 1 90 ? -3.767 -3.310 -1.282 1.00 95.31 90 VAL A N 1
ATOM 692 C CA . VAL A 1 90 ? -2.634 -2.423 -1.616 1.00 95.31 90 VAL A CA 1
ATOM 693 C C . VAL A 1 90 ? -2.130 -2.584 -3.056 1.00 95.31 90 VAL A C 1
ATOM 695 O O . VAL A 1 90 ? -1.768 -1.610 -3.706 1.00 95.31 90 VAL A O 1
ATOM 698 N N . ASP A 1 91 ? -2.131 -3.810 -3.562 1.00 95.31 91 ASP A N 1
ATOM 699 C CA . ASP A 1 91 ? -1.814 -4.172 -4.943 1.00 95.31 91 ASP A CA 1
ATOM 700 C C . ASP A 1 91 ? -2.835 -3.606 -5.922 1.00 95.31 91 ASP A C 1
ATOM 702 O O . ASP A 1 91 ? -2.451 -2.889 -6.839 1.00 95.31 91 ASP A O 1
ATOM 706 N N . GLU A 1 92 ? -4.126 -3.842 -5.680 1.00 96.50 92 GLU A N 1
ATOM 707 C CA . GLU A 1 92 ? -5.202 -3.279 -6.502 1.00 96.50 92 GLU A CA 1
ATOM 708 C C . GLU A 1 92 ? -5.163 -1.748 -6.529 1.00 96.50 92 GLU A C 1
ATOM 710 O O . GLU A 1 92 ? -5.421 -1.125 -7.561 1.00 96.50 92 GLU A O 1
ATOM 715 N N . TYR A 1 93 ? -4.840 -1.131 -5.389 1.00 96.94 93 TYR A N 1
ATOM 716 C CA . TYR A 1 93 ? -4.682 0.311 -5.290 1.00 96.94 93 TYR A CA 1
ATOM 717 C C . TYR A 1 93 ? -3.564 0.818 -6.209 1.00 96.94 93 TYR A C 1
ATOM 719 O O . TYR A 1 93 ? -3.802 1.723 -7.011 1.00 96.94 93 TYR A O 1
ATOM 727 N N . PHE A 1 94 ? -2.362 0.237 -6.121 1.00 96.81 94 PHE A N 1
ATOM 728 C CA . PHE A 1 94 ? -1.233 0.667 -6.946 1.00 96.81 94 PHE A CA 1
ATOM 729 C C . PHE A 1 94 ? -1.435 0.338 -8.424 1.00 96.81 94 PHE A C 1
ATOM 731 O O . PHE A 1 94 ? -1.133 1.186 -9.261 1.00 96.81 94 PHE A O 1
ATOM 738 N N . GLU A 1 95 ? -2.014 -0.818 -8.748 1.00 97.38 95 GLU A N 1
ATOM 739 C CA . GLU A 1 95 ? -2.324 -1.195 -10.127 1.00 97.38 95 GLU A CA 1
ATOM 740 C C . GLU A 1 95 ? -3.250 -0.177 -10.791 1.00 97.38 95 GLU A C 1
ATOM 742 O O . GLU A 1 95 ? -2.931 0.339 -11.861 1.00 97.38 95 GLU A O 1
ATOM 747 N N . ARG A 1 96 ? -4.351 0.199 -10.125 1.00 96.62 96 ARG A N 1
ATOM 748 C CA . ARG A 1 96 ? -5.276 1.221 -10.644 1.00 96.62 96 ARG A CA 1
ATOM 749 C C . ARG A 1 96 ? -4.628 2.599 -10.725 1.00 96.62 96 ARG A C 1
ATOM 751 O O . ARG A 1 96 ? -4.866 3.332 -11.678 1.00 96.62 96 ARG A O 1
ATOM 758 N N . ALA A 1 97 ? -3.834 2.973 -9.723 1.00 96.62 97 ALA A N 1
ATOM 759 C CA . ALA A 1 97 ? -3.274 4.317 -9.624 1.00 96.62 97 ALA A CA 1
ATOM 760 C C . ALA A 1 97 ? -2.089 4.578 -10.571 1.00 96.62 97 ALA A C 1
ATOM 762 O O . ALA A 1 97 ? -1.833 5.735 -10.922 1.00 96.62 97 ALA A O 1
ATOM 763 N N . LEU A 1 98 ? -1.354 3.526 -10.940 1.00 95.75 98 LEU A N 1
ATOM 764 C CA . LEU A 1 98 ? -0.179 3.586 -11.814 1.00 95.75 98 LEU A CA 1
ATOM 765 C C . LEU A 1 98 ? -0.445 3.001 -13.203 1.00 95.75 98 LEU A C 1
ATOM 767 O O . LEU A 1 98 ? 0.375 3.196 -14.092 1.00 95.75 98 LEU A O 1
ATOM 771 N N . ASN A 1 99 ? -1.580 2.323 -13.398 1.00 96.25 99 ASN A N 1
ATOM 772 C CA . ASN A 1 99 ? -1.919 1.612 -14.629 1.00 96.25 99 ASN A CA 1
ATOM 773 C C . ASN A 1 99 ? -0.816 0.622 -15.052 1.00 96.25 99 ASN A C 1
ATOM 775 O O . ASN A 1 99 ? -0.442 0.536 -16.221 1.00 96.25 99 ASN A O 1
ATOM 779 N N . LEU A 1 100 ? -0.267 -0.099 -14.071 1.00 95.69 100 LEU A N 1
ATOM 780 C CA . LEU A 1 100 ? 0.794 -1.086 -14.254 1.00 95.69 100 LEU A CA 1
ATOM 781 C C . LEU A 1 100 ? 0.437 -2.380 -13.520 1.00 95.69 100 LEU A C 1
ATOM 783 O O . LEU A 1 100 ? 0.080 -2.305 -12.340 1.00 95.69 100 LEU A O 1
ATOM 787 N N . PRO A 1 101 ? 0.602 -3.558 -14.158 1.00 96.69 101 PRO A N 1
ATOM 788 C CA . PRO A 1 101 ? 0.391 -4.840 -13.497 1.00 96.69 101 PRO A CA 1
ATOM 789 C C . PRO A 1 101 ? 1.184 -4.913 -12.194 1.00 96.69 101 PRO A C 1
ATOM 791 O O . PRO A 1 101 ? 2.410 -4.750 -12.202 1.00 96.69 101 PRO A O 1
ATOM 794 N N . THR A 1 102 ? 0.486 -5.134 -11.081 1.00 95.38 102 THR A N 1
ATOM 795 C CA . THR A 1 102 ? 1.085 -5.118 -9.745 1.00 95.38 102 THR A CA 1
ATOM 796 C C . THR A 1 102 ? 0.978 -6.487 -9.095 1.00 95.38 102 THR A C 1
ATOM 798 O O . THR A 1 102 ? -0.100 -7.047 -8.926 1.00 95.38 102 THR A O 1
ATOM 801 N N . HIS A 1 103 ? 2.119 -7.039 -8.691 1.00 90.94 103 HIS A N 1
ATOM 802 C CA . HIS A 1 103 ? 2.203 -8.383 -8.134 1.00 90.94 103 HIS A CA 1
ATOM 803 C C . HIS A 1 103 ? 2.829 -8.360 -6.746 1.00 90.94 103 HIS A C 1
ATOM 805 O O . HIS A 1 103 ? 3.893 -7.781 -6.533 1.00 90.94 103 HIS A O 1
ATOM 811 N N . ARG A 1 104 ? 2.212 -9.058 -5.793 1.00 89.00 104 ARG A N 1
ATOM 812 C CA . ARG A 1 104 ? 2.871 -9.371 -4.522 1.00 89.00 104 ARG A CA 1
ATOM 813 C C . ARG A 1 104 ? 3.864 -10.495 -4.774 1.00 89.00 104 ARG A C 1
ATOM 815 O O . ARG A 1 104 ? 3.470 -11.565 -5.234 1.00 89.00 104 ARG A O 1
ATOM 822 N N . ILE A 1 105 ? 5.138 -10.275 -4.468 1.00 80.56 105 ILE A N 1
ATOM 823 C CA . ILE A 1 105 ? 6.105 -11.373 -4.503 1.00 80.56 105 ILE A CA 1
ATOM 824 C C . ILE A 1 105 ? 6.025 -12.118 -3.180 1.00 80.56 105 ILE A C 1
ATOM 826 O O . ILE A 1 105 ? 6.183 -11.527 -2.110 1.00 80.56 105 ILE A O 1
ATOM 830 N N . ASN A 1 106 ? 5.826 -13.431 -3.280 1.00 72.25 106 ASN A N 1
ATOM 831 C CA . ASN A 1 106 ? 6.172 -14.336 -2.205 1.00 72.25 106 ASN A CA 1
ATOM 832 C C . ASN A 1 106 ? 7.595 -14.855 -2.449 1.00 72.25 106 ASN A C 1
ATOM 834 O O . ASN A 1 106 ? 7.838 -15.548 -3.437 1.00 72.25 106 ASN A O 1
ATOM 838 N N . ALA A 1 107 ? 8.534 -14.527 -1.567 1.00 67.88 107 ALA A N 1
ATOM 839 C CA . ALA A 1 107 ? 9.922 -14.964 -1.658 1.00 67.88 107 ALA A CA 1
ATOM 840 C C . ALA A 1 107 ? 10.053 -16.498 -1.690 1.00 67.88 107 ALA A C 1
ATOM 842 O O . ALA A 1 107 ? 10.952 -17.014 -2.346 1.00 67.88 107 ALA A O 1
ATOM 843 N N . ALA A 1 108 ? 9.098 -17.228 -1.098 1.00 62.91 108 ALA A N 1
ATOM 844 C CA . ALA A 1 108 ? 9.012 -18.687 -1.191 1.00 62.91 108 ALA A CA 1
ATOM 845 C C . ALA A 1 108 ? 8.740 -19.211 -2.617 1.00 62.91 108 ALA A C 1
ATOM 847 O O . ALA A 1 108 ? 8.905 -20.3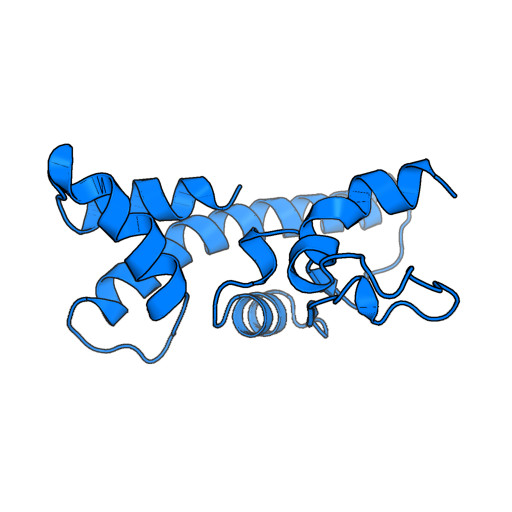96 -2.879 1.00 62.91 108 ALA A O 1
ATOM 848 N N . THR A 1 109 ? 8.287 -18.350 -3.533 1.00 65.50 109 THR A N 1
ATOM 849 C CA . THR A 1 109 ? 7.881 -18.713 -4.905 1.00 65.50 109 THR A CA 1
ATOM 850 C C . THR A 1 109 ? 8.862 -18.236 -5.975 1.00 65.50 109 THR A C 1
ATOM 852 O O . THR A 1 109 ? 8.603 -18.395 -7.170 1.00 65.50 109 THR A O 1
ATOM 855 N N . ILE A 1 110 ? 9.992 -17.648 -5.571 1.00 70.06 110 ILE A N 1
ATOM 856 C CA . ILE A 1 110 ? 11.035 -17.230 -6.508 1.00 70.06 110 ILE A CA 1
ATOM 857 C C . ILE A 1 110 ? 11.669 -18.490 -7.111 1.00 70.06 110 ILE A C 1
ATOM 859 O O . ILE A 1 110 ? 12.210 -19.338 -6.403 1.00 70.06 110 ILE A O 1
ATOM 863 N N . LYS A 1 111 ? 11.588 -18.622 -8.439 1.00 65.94 111 LYS A N 1
ATOM 864 C CA . LYS A 1 111 ? 12.181 -19.752 -9.164 1.00 65.94 111 LYS A CA 1
ATOM 865 C C . LYS A 1 111 ? 13.694 -19.802 -8.929 1.00 65.94 111 LYS A C 1
ATOM 867 O O . LYS A 1 111 ? 14.364 -18.785 -9.073 1.00 65.94 111 LYS A O 1
ATOM 872 N N . GLY A 1 112 ? 14.213 -20.994 -8.633 1.00 65.94 112 GLY A N 1
ATOM 873 C CA . GLY A 1 112 ? 15.644 -21.233 -8.406 1.00 65.94 112 GLY A CA 1
ATOM 874 C C . GLY A 1 112 ? 16.097 -21.115 -6.948 1.00 65.94 112 GLY A C 1
ATOM 875 O O . GLY A 1 112 ? 17.277 -21.307 -6.680 1.00 65.94 112 GLY A O 1
ATOM 876 N N . LEU A 1 113 ? 15.185 -20.833 -6.012 1.00 68.19 113 LEU A N 1
ATOM 877 C CA . LEU A 1 113 ? 15.461 -20.878 -4.577 1.00 68.19 113 LEU A CA 1
ATOM 878 C C . LEU A 1 113 ? 14.934 -22.183 -3.971 1.00 68.19 113 LEU A C 1
ATOM 880 O O . LEU A 1 113 ? 13.738 -22.465 -4.028 1.00 68.19 113 LEU A O 1
ATOM 884 N N . GLU A 1 114 ? 15.831 -22.953 -3.358 1.00 71.12 114 GLU A N 1
ATOM 885 C CA . GLU A 1 114 ? 15.481 -24.094 -2.513 1.00 71.12 114 GLU A CA 1
ATOM 886 C C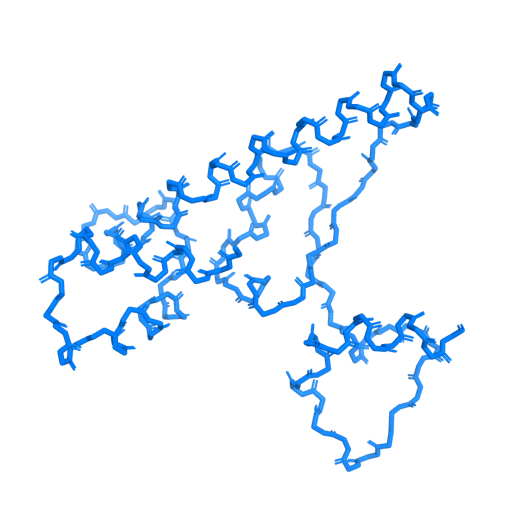 . GLU A 1 114 ? 15.631 -23.690 -1.047 1.00 71.12 114 GLU A C 1
ATOM 888 O O . GLU A 1 114 ? 16.701 -23.280 -0.596 1.00 71.12 114 GLU A O 1
ATOM 893 N N . PHE A 1 115 ? 14.537 -23.785 -0.295 1.00 72.94 115 PHE A N 1
ATOM 894 C CA . PHE A 1 115 ? 14.530 -23.469 1.127 1.00 72.94 115 PHE A CA 1
ATOM 895 C C . PHE A 1 115 ? 14.564 -24.754 1.949 1.00 72.94 115 PHE A C 1
ATOM 897 O O . PHE A 1 115 ? 13.886 -25.731 1.629 1.00 72.94 115 PHE A O 1
ATOM 904 N N . ASN A 1 116 ? 15.329 -24.742 3.042 1.00 77.00 116 ASN A N 1
ATOM 905 C CA . ASN A 1 116 ? 15.313 -25.834 4.011 1.00 77.00 116 ASN A CA 1
ATOM 906 C C . ASN A 1 116 ? 13.881 -26.044 4.537 1.00 77.00 116 ASN A C 1
ATOM 908 O O . ASN A 1 116 ? 13.191 -25.077 4.860 1.00 77.00 116 ASN A O 1
ATOM 912 N N . SER A 1 117 ? 13.460 -27.301 4.680 1.00 71.69 117 SER A N 1
ATOM 913 C CA . SER A 1 117 ? 12.125 -27.688 5.156 1.00 71.69 117 SER A CA 1
ATOM 914 C C . SER A 1 117 ? 11.760 -27.157 6.550 1.00 71.69 117 SER A C 1
ATOM 916 O O . SER A 1 117 ? 10.583 -27.125 6.894 1.00 71.69 117 SER A O 1
ATOM 918 N N . HIS A 1 118 ? 12.743 -26.743 7.354 1.00 76.88 118 HIS A N 1
ATOM 919 C CA . HIS A 1 118 ? 12.548 -26.180 8.697 1.00 76.88 118 HIS A CA 1
ATOM 920 C C . HIS A 1 118 ? 12.433 -24.650 8.708 1.00 76.88 118 HIS A C 1
ATOM 922 O O . HIS A 1 118 ? 12.286 -24.047 9.771 1.00 76.88 118 HIS A O 1
ATOM 928 N N . LEU A 1 119 ? 12.544 -24.003 7.547 1.00 73.38 119 LEU A N 1
ATOM 929 C CA . LEU A 1 119 ? 12.446 -22.558 7.447 1.00 73.38 119 LEU A CA 1
ATOM 930 C C . LEU A 1 119 ? 10.980 -22.121 7.525 1.00 73.38 119 LEU A C 1
ATOM 932 O O . LEU A 1 119 ? 10.133 -22.615 6.781 1.00 73.38 119 LEU A O 1
ATOM 936 N N . ASP A 1 120 ? 10.685 -21.149 8.390 1.00 71.50 120 ASP A N 1
ATOM 937 C CA . ASP A 1 120 ? 9.368 -20.511 8.441 1.00 71.50 120 ASP A CA 1
ATOM 938 C C . ASP A 1 120 ? 9.148 -19.665 7.178 1.00 71.50 120 ASP A C 1
ATOM 940 O O . ASP A 1 120 ? 9.511 -18.485 7.095 1.00 71.50 120 ASP A O 1
ATOM 944 N N . THR A 1 121 ? 8.546 -20.293 6.171 1.00 67.31 121 THR A N 1
ATOM 945 C CA . THR A 1 121 ? 8.289 -19.684 4.865 1.00 67.31 121 THR A CA 1
ATOM 946 C C . THR A 1 121 ? 7.341 -18.488 4.942 1.00 67.31 121 THR A C 1
ATOM 948 O O . THR A 1 121 ? 7.393 -17.616 4.074 1.00 67.31 121 THR A O 1
ATOM 951 N N . SER A 1 122 ? 6.539 -18.365 6.008 1.00 66.31 122 SER A N 1
ATOM 952 C CA . SER A 1 122 ? 5.648 -17.216 6.211 1.00 66.31 122 SER A CA 1
ATOM 953 C C . SER A 1 122 ? 6.410 -15.907 6.455 1.00 66.31 122 SER A C 1
ATOM 955 O O . SER A 1 122 ? 5.899 -14.819 6.176 1.00 66.31 122 SER A O 1
ATOM 957 N N . ARG A 1 123 ? 7.667 -15.997 6.918 1.00 69.62 123 ARG A N 1
ATOM 958 C CA . ARG A 1 123 ? 8.539 -14.845 7.194 1.00 69.62 123 ARG A CA 1
ATOM 959 C C . ARG A 1 123 ? 9.494 -14.500 6.052 1.00 69.62 123 ARG A C 1
ATOM 961 O O . ARG A 1 123 ? 10.140 -13.454 6.100 1.00 69.62 123 ARG A O 1
ATOM 968 N N . LEU A 1 124 ? 9.554 -15.315 5.000 1.00 71.38 124 LEU A N 1
ATOM 969 C CA . LEU A 1 124 ? 10.466 -15.110 3.869 1.00 71.38 124 LEU A CA 1
ATOM 970 C C . LEU A 1 124 ? 10.266 -13.759 3.169 1.00 71.38 124 LEU A C 1
ATOM 972 O O . LEU A 1 124 ? 11.233 -13.126 2.753 1.00 71.38 124 LEU A O 1
ATOM 976 N N . ASN A 1 125 ? 9.031 -13.258 3.113 1.00 69.00 125 ASN A N 1
ATOM 977 C CA . ASN A 1 125 ? 8.712 -11.968 2.483 1.00 69.00 125 ASN A CA 1
ATOM 978 C C . ASN A 1 125 ? 9.343 -10.761 3.190 1.00 69.00 125 ASN A C 1
ATOM 980 O O . ASN A 1 125 ? 9.457 -9.689 2.596 1.00 69.00 125 ASN A O 1
ATOM 984 N N . PHE A 1 126 ? 9.771 -10.928 4.442 1.00 69.06 126 PHE A N 1
ATOM 985 C CA . PHE A 1 126 ? 10.492 -9.911 5.209 1.00 69.06 126 PHE A CA 1
ATOM 986 C C . PHE A 1 126 ? 12.010 -9.988 5.001 1.00 69.06 126 PHE A C 1
ATOM 988 O O . PHE A 1 126 ? 12.726 -9.070 5.393 1.00 69.06 126 PHE A O 1
ATOM 995 N N . LEU A 1 127 ? 12.499 -11.061 4.373 1.00 69.25 127 LEU A N 1
ATOM 996 C CA . LEU A 1 127 ? 13.917 -11.366 4.198 1.00 69.25 127 LEU A CA 1
ATOM 997 C C . LEU A 1 127 ? 14.416 -11.105 2.774 1.00 69.25 127 LEU A C 1
ATOM 999 O O . LEU A 1 127 ? 15.563 -11.415 2.482 1.00 69.25 127 LEU A O 1
ATOM 1003 N N . VAL A 1 128 ? 13.606 -10.505 1.894 1.00 69.81 128 VAL A N 1
ATOM 1004 C CA . VAL A 1 128 ? 13.994 -10.227 0.496 1.00 69.81 128 VAL A CA 1
ATOM 1005 C C . VAL A 1 128 ? 15.318 -9.458 0.413 1.00 69.81 128 VAL A C 1
ATOM 1007 O O . VAL A 1 128 ? 16.170 -9.798 -0.400 1.00 69.81 128 VAL A O 1
ATOM 1010 N N . ASN A 1 129 ? 15.544 -8.491 1.308 1.00 70.69 129 ASN A N 1
ATOM 1011 C CA . ASN A 1 129 ? 16.806 -7.745 1.357 1.00 70.69 129 ASN A CA 1
ATOM 1012 C C . ASN A 1 129 ? 17.998 -8.636 1.751 1.00 70.69 129 ASN A C 1
ATOM 1014 O O . ASN A 1 129 ? 19.091 -8.478 1.213 1.00 70.69 129 ASN A O 1
ATOM 1018 N N . ALA A 1 130 ? 17.790 -9.579 2.675 1.00 66.69 130 ALA A N 1
ATOM 1019 C CA . ALA A 1 130 ? 18.824 -10.522 3.089 1.00 66.69 130 ALA A CA 1
ATOM 1020 C C . ALA A 1 130 ? 19.121 -11.540 1.977 1.00 66.69 130 ALA A C 1
ATOM 1022 O O . ALA A 1 130 ? 20.285 -11.812 1.706 1.00 66.69 130 ALA A O 1
ATOM 1023 N N . LEU A 1 131 ? 18.082 -12.026 1.284 1.00 69.19 131 LEU A N 1
ATOM 1024 C CA . LEU A 1 131 ? 18.221 -12.892 0.110 1.00 69.19 131 LEU A CA 1
ATOM 1025 C C . LEU A 1 131 ? 19.034 -12.205 -0.989 1.00 69.19 131 LEU A C 1
ATOM 1027 O O . LEU A 1 131 ? 19.995 -12.786 -1.472 1.00 69.19 131 LEU A O 1
ATOM 1031 N N . GLY A 1 132 ? 18.711 -10.953 -1.327 1.00 64.25 132 GLY A N 1
ATOM 1032 C CA . GLY A 1 132 ? 19.449 -10.202 -2.346 1.00 64.25 132 GLY A CA 1
ATOM 1033 C C . GLY A 1 132 ? 20.913 -9.924 -1.990 1.00 64.25 132 GLY A C 1
ATOM 1034 O O . GLY A 1 132 ? 21.724 -9.761 -2.889 1.00 64.25 132 GLY A O 1
ATOM 1035 N N . THR A 1 133 ? 21.265 -9.889 -0.700 1.00 70.50 133 THR A N 1
ATOM 1036 C CA . THR A 1 133 ? 22.659 -9.692 -0.251 1.00 70.50 133 THR A CA 1
ATOM 1037 C C . THR A 1 133 ? 23.473 -10.991 -0.282 1.00 70.50 133 THR A C 1
ATOM 1039 O O . THR A 1 133 ? 24.697 -10.948 -0.321 1.00 70.50 133 THR A O 1
ATOM 1042 N N . ALA A 1 134 ? 22.806 -12.145 -0.214 1.00 69.00 134 ALA A N 1
ATOM 1043 C CA . ALA A 1 134 ? 23.442 -13.461 -0.183 1.00 69.00 134 ALA A CA 1
ATOM 1044 C C . ALA A 1 134 ? 23.696 -14.058 -1.582 1.00 69.00 134 ALA A C 1
ATOM 1046 O O . ALA A 1 134 ? 24.258 -15.150 -1.667 1.00 69.00 134 ALA A O 1
ATOM 1047 N N . MET A 1 135 ? 23.247 -13.375 -2.642 1.00 57.28 135 MET A N 1
ATOM 1048 C CA . MET A 1 135 ? 23.410 -13.769 -4.046 1.00 57.28 135 MET A CA 1
ATOM 1049 C C . MET A 1 135 ? 24.621 -13.113 -4.704 1.00 57.28 135 MET A C 1
ATOM 1051 O O . MET A 1 135 ? 24.984 -11.988 -4.297 1.00 57.28 135 MET A O 1
#

Secondary structure (DSSP, 8-state):
-THHHHHHHHHHTT--GGGTHHHHHHHHHH---TT--SSHHHHHHHHHHHHHHHHHHHHHHHHHHHHHHH-PPPP--EEE-SGGGGSTTHHHHHHHHHTS-EEE--GGG-TTPPPPT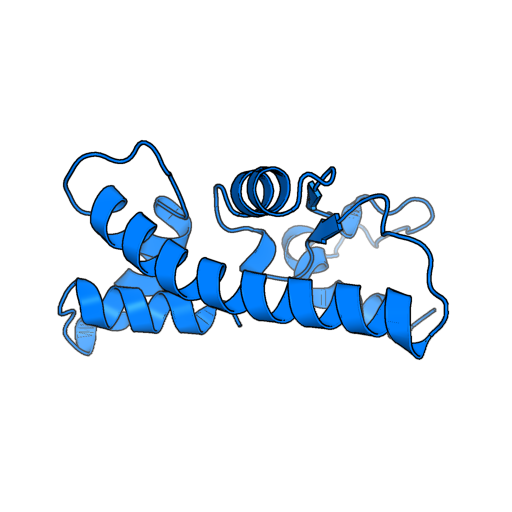TS-GGGGGG-HHHHHH--

pLDDT: mean 88.77, std 11.09, range [57.28, 97.94]

Foldseek 3Di:
DQVQLLVLLCVLVVPDPVCSVVSVVLQQVQPADPPDDDDSNVSSNVSNVVVLVVVLVVVVVVQCCCCPPVVDDRDQAAEDFAPNSNGPCSQVVNCVSVVHRYYYDQQVPPPPDDDDPPDPSVCSRHCVVVVVVVD